Protein AF-A0A0G0YS22-F1 (afdb_monomer_lite)

InterPro domains:
  IPR045660 Protein of unknown function DUF6390 [PF19927] (16-138)

Secondary structure (DSSP, 8-state):
-HHHHHTT--HHHHHHHHHS--SS---SHHHHIIIIITTTTT-SS--SHHHHHHHS-EEEEEEEE-SSEEEEEEEEEEEETTEEEEEEEEEEEEB-TTTSTT--TT-EEEEETTEEEEEPPHHHHHHHHHHHHHHHHH--

Foldseek 3Di:
DVVVVVVQFDPVLVVVCVVVPFPDDQPDQLLCCFSVNDCPRPVPDDRDQVSSQQSDFWKFFFAADDPFKTWTFTFGWDDDVQGIDTDTDTDMAGEDCVQEPPDDGGFMFTHHNRYTGHTDDPVRVVVSVVSVVVSRVRRD

Structure (mmCIF, N/CA/C/O backbone):
data_AF-A0A0G0YS22-F1
#
_entry.id   AF-A0A0G0YS22-F1
#
loop_
_atom_site.group_PDB
_atom_site.id
_atom_site.type_symbol
_atom_site.label_atom_id
_atom_site.label_alt_id
_atom_site.label_comp_id
_atom_site.label_asym_id
_atom_site.label_entity_id
_atom_site.label_seq_id
_atom_site.pdbx_PDB_ins_code
_atom_site.Cartn_x
_atom_site.Cartn_y
_atom_site.Cartn_z
_atom_site.occupancy
_atom_site.B_iso_or_equiv
_atom_site.auth_seq_id
_atom_site.auth_comp_id
_atom_site.auth_asym_id
_atom_site.auth_atom_id
_atom_site.pdbx_PDB_model_num
ATOM 1 N N . MET A 1 1 ? 10.885 -15.440 -23.869 1.00 61.31 1 MET A N 1
ATOM 2 C CA . MET A 1 1 ? 9.713 -14.540 -24.013 1.00 61.31 1 MET A CA 1
ATOM 3 C C . MET A 1 1 ? 8.538 -15.147 -24.796 1.00 61.31 1 MET A C 1
ATOM 5 O O . MET A 1 1 ? 7.424 -14.749 -24.502 1.00 61.31 1 MET A O 1
ATOM 9 N N . ASN A 1 2 ? 8.718 -16.101 -25.732 1.00 63.00 2 ASN A N 1
ATOM 10 C CA . ASN A 1 2 ? 7.590 -16.727 -26.473 1.00 63.00 2 ASN A CA 1
ATOM 11 C C . ASN A 1 2 ? 6.543 -17.410 -25.572 1.00 63.00 2 ASN A C 1
ATOM 13 O O . ASN A 1 2 ? 5.399 -17.594 -25.967 1.00 63.00 2 ASN A O 1
ATOM 17 N N . PHE A 1 3 ? 6.931 -17.753 -24.346 1.00 76.56 3 PHE A N 1
ATOM 18 C CA . PHE A 1 3 ? 6.043 -18.276 -23.317 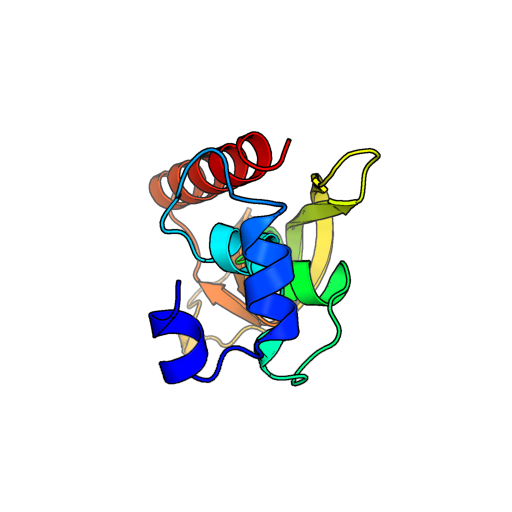1.00 76.56 3 PHE A CA 1
ATOM 19 C C . PHE A 1 3 ? 4.938 -17.289 -22.898 1.00 76.56 3 PHE A C 1
ATOM 21 O O . PHE A 1 3 ? 3.814 -17.718 -22.691 1.00 76.56 3 PHE A O 1
ATOM 28 N N . PHE A 1 4 ? 5.205 -15.976 -22.861 1.00 77.31 4 PHE A N 1
ATOM 29 C CA . PHE A 1 4 ? 4.197 -14.976 -22.473 1.00 77.31 4 PHE A CA 1
ATOM 30 C C . PHE A 1 4 ? 3.038 -14.898 -23.471 1.00 77.31 4 PHE A C 1
ATOM 32 O O . PHE A 1 4 ? 1.886 -14.823 -23.061 1.00 77.31 4 PHE A O 1
ATOM 39 N N . VAL A 1 5 ? 3.331 -14.996 -24.773 1.00 81.81 5 VAL A N 1
ATOM 40 C CA . VAL A 1 5 ? 2.292 -15.040 -25.817 1.00 81.81 5 VAL A CA 1
ATOM 41 C C . VAL A 1 5 ? 1.428 -16.293 -25.656 1.00 81.81 5 VAL A C 1
ATOM 43 O O . VAL A 1 5 ? 0.206 -16.207 -25.687 1.00 81.81 5 VAL A O 1
ATOM 46 N N . LYS A 1 6 ? 2.046 -17.450 -25.367 1.00 84.25 6 LYS A N 1
ATOM 47 C CA . LYS A 1 6 ? 1.316 -18.693 -25.055 1.00 84.25 6 LYS A CA 1
ATOM 48 C C . LYS A 1 6 ? 0.449 -18.590 -23.793 1.00 84.25 6 LYS A C 1
ATOM 50 O O . LYS A 1 6 ? -0.516 -19.332 -23.671 1.00 84.25 6 LYS A O 1
ATOM 55 N N . GLN A 1 7 ? 0.785 -17.688 -22.873 1.00 80.00 7 GLN A N 1
ATOM 56 C CA . GLN A 1 7 ? 0.012 -17.395 -21.663 1.00 80.00 7 GLN A CA 1
ATOM 57 C C . GLN A 1 7 ? -1.032 -16.280 -21.856 1.00 80.00 7 GLN A C 1
ATOM 59 O O . GLN A 1 7 ? -1.622 -15.827 -20.880 1.00 80.00 7 GLN A O 1
ATOM 64 N N . GLY A 1 8 ? -1.266 -15.830 -23.093 1.00 80.38 8 GLY A N 1
ATOM 65 C CA . GLY A 1 8 ? -2.289 -14.831 -23.409 1.00 80.38 8 GLY A CA 1
ATOM 66 C C . GLY A 1 8 ? -1.836 -13.376 -23.272 1.00 80.38 8 GLY A C 1
ATOM 67 O O . GLY A 1 8 ? -2.672 -12.479 -23.327 1.00 80.38 8 GLY A O 1
ATOM 68 N N . VAL A 1 9 ? -0.534 -13.105 -23.117 1.00 82.69 9 VAL A N 1
ATOM 69 C CA . VAL A 1 9 ? -0.016 -11.728 -23.167 1.00 82.69 9 VAL A CA 1
ATOM 70 C C . VAL A 1 9 ? 0.050 -11.264 -24.628 1.00 82.69 9 VAL A C 1
ATOM 72 O O . VAL A 1 9 ? 0.707 -11.930 -25.433 1.00 82.69 9 VAL A O 1
ATOM 75 N N . PRO A 1 10 ? -0.556 -10.116 -24.989 1.00 86.25 10 PRO A N 1
ATOM 76 C CA . PRO A 1 10 ? -0.531 -9.617 -26.361 1.00 86.25 10 PRO A CA 1
ATOM 77 C C . PRO A 1 10 ? 0.888 -9.406 -26.909 1.00 86.25 10 PRO A C 1
ATOM 79 O O . PRO A 1 10 ? 1.773 -8.913 -26.205 1.00 86.25 10 PRO A O 1
ATOM 82 N N . GLU A 1 11 ? 1.108 -9.718 -28.189 1.00 88.62 11 GLU A N 1
ATOM 83 C CA . GLU A 1 11 ? 2.437 -9.648 -28.819 1.00 88.62 11 GLU A CA 1
ATOM 84 C C . GLU A 1 11 ? 3.054 -8.245 -28.783 1.00 88.62 11 GLU A C 1
ATOM 86 O O . GLU A 1 11 ? 4.246 -8.101 -28.494 1.00 88.62 11 GLU A O 1
ATOM 91 N N . TRP A 1 12 ? 2.236 -7.208 -29.007 1.00 87.81 12 TRP A N 1
ATOM 92 C CA . TRP A 1 12 ? 2.664 -5.809 -28.911 1.00 87.81 12 TRP A CA 1
ATOM 93 C C . TRP A 1 12 ? 3.245 -5.501 -27.528 1.00 87.81 12 TRP A C 1
ATOM 95 O O . TRP A 1 12 ? 4.248 -4.795 -27.408 1.00 87.81 12 TRP A O 1
ATOM 105 N N . PHE A 1 13 ? 2.663 -6.093 -26.484 1.00 84.19 13 PHE A N 1
ATOM 106 C CA . PHE A 1 13 ? 3.076 -5.833 -25.120 1.00 84.19 13 PHE A CA 1
ATOM 107 C C . PHE A 1 13 ? 4.345 -6.607 -24.756 1.00 84.19 13 PHE A C 1
ATOM 109 O O . PHE A 1 13 ? 5.264 -6.069 -24.140 1.00 84.19 13 PHE A O 1
ATOM 116 N N . VAL A 1 14 ? 4.471 -7.845 -25.242 1.00 85.75 14 VAL A N 1
ATOM 117 C CA . VAL A 1 14 ? 5.727 -8.603 -25.152 1.00 85.75 14 VAL A CA 1
ATOM 118 C C . VAL A 1 14 ? 6.874 -7.858 -25.848 1.00 85.75 14 VAL A C 1
ATOM 120 O O . VAL A 1 14 ? 8.008 -7.892 -25.362 1.00 85.75 14 VAL A O 1
ATOM 123 N N . ALA A 1 15 ? 6.610 -7.175 -26.966 1.00 87.00 15 ALA A N 1
ATOM 124 C CA . ALA A 1 15 ? 7.608 -6.366 -27.662 1.00 87.00 15 ALA A CA 1
ATOM 125 C C . ALA A 1 15 ? 8.053 -5.138 -26.848 1.00 87.00 15 ALA A C 1
ATOM 127 O O . ALA A 1 15 ? 9.249 -4.848 -26.811 1.00 87.00 15 ALA A O 1
ATOM 128 N N . GLU A 1 16 ? 7.141 -4.453 -26.153 1.00 85.06 16 GLU A N 1
ATOM 129 C CA . GLU A 1 16 ? 7.496 -3.373 -25.219 1.00 85.06 16 GLU A CA 1
ATOM 130 C C . GLU A 1 16 ? 8.325 -3.877 -24.036 1.00 85.06 16 GLU A C 1
ATOM 132 O O . GLU A 1 16 ? 9.402 -3.345 -23.778 1.00 85.06 16 GLU A O 1
ATOM 137 N N . LEU A 1 17 ? 7.889 -4.952 -23.370 1.00 81.25 17 LEU A N 1
ATOM 138 C CA . LEU A 1 17 ? 8.605 -5.530 -22.226 1.00 81.25 17 LEU A CA 1
ATOM 139 C C . LEU A 1 17 ? 10.038 -5.957 -22.582 1.00 81.25 17 LEU A C 1
ATOM 141 O O . LEU A 1 17 ? 10.925 -5.952 -21.731 1.00 81.25 17 LEU A O 1
ATOM 145 N N . LYS A 1 18 ? 10.293 -6.322 -23.846 1.00 83.38 18 LYS A N 1
ATOM 146 C CA . LYS A 1 18 ? 11.652 -6.601 -24.339 1.00 83.38 18 LYS A CA 1
ATOM 147 C C . LYS A 1 18 ? 12.530 -5.350 -24.414 1.00 83.38 18 LYS A C 1
ATOM 149 O O . LYS A 1 18 ? 13.739 -5.494 -24.248 1.00 83.38 18 LYS A O 1
ATOM 154 N N . LYS A 1 19 ? 11.949 -4.177 -24.691 1.00 83.88 19 LYS A N 1
ATOM 155 C CA . LYS A 1 19 ? 12.655 -2.889 -24.792 1.00 83.88 19 LYS A CA 1
ATOM 156 C C . LYS A 1 19 ? 12.927 -2.281 -23.416 1.00 83.88 19 LYS A C 1
ATOM 158 O O . LYS A 1 19 ? 13.974 -1.680 -23.224 1.00 83.88 19 LYS A O 1
ATOM 163 N N . SER A 1 20 ? 12.013 -2.467 -22.467 1.00 76.75 20 SER A N 1
ATOM 164 C CA . SER A 1 20 ? 12.087 -1.909 -21.112 1.00 76.75 20 SER A CA 1
ATOM 165 C C . SER A 1 20 ? 12.171 -3.020 -20.065 1.00 76.75 20 SER A C 1
ATOM 167 O O . SER A 1 20 ? 11.256 -3.211 -19.259 1.00 76.75 20 SER A O 1
ATOM 169 N N . LYS A 1 21 ? 13.242 -3.819 -20.115 1.00 75.75 21 LYS A N 1
ATOM 170 C CA . LYS A 1 21 ? 13.406 -4.922 -19.164 1.00 75.75 21 LYS A CA 1
ATOM 171 C C . LYS A 1 21 ? 13.695 -4.371 -17.765 1.00 75.75 21 LYS A C 1
ATOM 173 O O . LYS A 1 21 ? 14.533 -3.481 -17.646 1.00 75.75 21 LYS A O 1
ATOM 178 N N . PRO A 1 22 ? 13.069 -4.925 -16.716 1.00 73.19 22 PRO A N 1
ATOM 179 C CA . PRO A 1 22 ? 13.437 -4.587 -15.351 1.00 73.19 22 PRO A CA 1
ATOM 180 C C . PRO A 1 22 ? 14.890 -4.977 -15.087 1.00 73.19 22 PRO A C 1
ATOM 182 O O . PRO A 1 22 ? 15.301 -6.096 -15.404 1.00 73.19 22 PRO A O 1
ATOM 185 N N . ASN A 1 23 ? 15.641 -4.082 -14.446 1.00 77.06 23 ASN A N 1
ATOM 186 C CA . ASN A 1 23 ? 17.029 -4.336 -14.052 1.00 77.06 23 ASN A CA 1
ATOM 187 C C . ASN A 1 23 ? 17.136 -5.473 -13.024 1.00 77.06 23 ASN A C 1
ATOM 189 O O . ASN A 1 23 ? 18.135 -6.186 -12.961 1.00 77.06 23 ASN A O 1
ATOM 193 N N . LYS A 1 24 ? 16.087 -5.660 -12.217 1.00 84.62 24 LYS A N 1
ATOM 194 C CA . LYS A 1 24 ? 16.003 -6.695 -11.189 1.00 84.62 24 LYS A CA 1
ATOM 195 C C . LYS A 1 24 ? 14.578 -7.216 -11.098 1.00 84.62 24 LYS A C 1
ATOM 197 O O . LYS A 1 24 ? 13.645 -6.426 -11.037 1.00 84.62 24 LYS A O 1
ATOM 202 N N . PHE A 1 25 ? 14.406 -8.534 -11.043 1.00 85.19 25 PHE A N 1
ATOM 203 C CA . PHE A 1 25 ? 13.111 -9.131 -10.728 1.00 85.19 25 PHE A CA 1
ATOM 204 C C . PHE A 1 25 ? 12.892 -9.139 -9.213 1.00 85.19 25 PHE A C 1
ATOM 206 O O . PHE A 1 25 ? 13.718 -9.666 -8.467 1.00 85.19 25 PHE A O 1
ATOM 213 N N . ILE A 1 26 ? 11.779 -8.559 -8.765 1.00 88.25 26 ILE A N 1
ATOM 214 C CA . ILE A 1 26 ? 11.363 -8.559 -7.361 1.00 88.25 26 ILE A CA 1
ATOM 215 C C . ILE A 1 26 ? 9.982 -9.224 -7.307 1.00 88.25 26 ILE A C 1
ATOM 217 O O . ILE A 1 26 ? 9.039 -8.680 -7.878 1.00 88.25 26 ILE A O 1
ATOM 221 N N . PRO A 1 27 ? 9.827 -10.399 -6.673 1.00 87.19 27 PRO A N 1
ATOM 222 C CA . PRO A 1 27 ? 8.603 -11.199 -6.751 1.00 87.19 27 PRO A CA 1
ATOM 223 C C . PRO A 1 27 ? 7.494 -10.671 -5.823 1.00 87.19 27 PRO A C 1
ATOM 225 O O . PRO A 1 27 ? 6.987 -11.389 -4.968 1.00 87.19 27 PRO A O 1
ATOM 228 N N . THR A 1 28 ? 7.110 -9.403 -5.972 1.00 88.81 28 THR A N 1
ATOM 229 C CA . THR A 1 28 ? 6.032 -8.770 -5.201 1.00 88.81 28 THR A CA 1
ATOM 230 C C . THR A 1 28 ? 4.897 -8.336 -6.120 1.00 88.81 28 THR A C 1
ATOM 232 O O . THR A 1 28 ? 5.081 -8.129 -7.322 1.00 88.81 28 THR A O 1
ATOM 235 N N . HIS A 1 29 ? 3.698 -8.169 -5.558 1.00 86.31 29 HIS A N 1
ATOM 236 C CA . HIS A 1 29 ? 2.538 -7.748 -6.342 1.00 86.31 29 HIS A CA 1
ATOM 237 C C . HIS A 1 29 ? 2.761 -6.382 -7.015 1.00 86.31 29 HIS A C 1
ATOM 239 O O . HIS A 1 29 ? 2.472 -6.217 -8.201 1.00 86.31 29 HIS A O 1
ATOM 245 N N . LEU A 1 30 ? 3.366 -5.429 -6.294 1.00 88.44 30 LEU A N 1
ATOM 246 C CA . LEU A 1 30 ? 3.646 -4.094 -6.824 1.00 88.44 30 LEU A CA 1
ATOM 247 C C . LEU A 1 30 ? 4.595 -4.124 -8.031 1.00 88.44 30 LEU A C 1
ATOM 249 O O . LEU A 1 30 ? 4.421 -3.347 -8.968 1.00 88.44 30 LEU A O 1
ATOM 253 N N . PHE A 1 31 ? 5.569 -5.040 -8.044 1.00 86.12 31 PHE A N 1
ATOM 254 C CA . PHE A 1 31 ? 6.469 -5.195 -9.183 1.00 86.12 31 PHE A CA 1
ATOM 255 C C . PHE A 1 31 ? 5.695 -5.501 -10.468 1.00 86.12 31 PHE A C 1
ATOM 257 O O . PHE A 1 31 ? 5.924 -4.856 -11.489 1.00 86.12 31 PHE A O 1
ATOM 264 N N . GLN A 1 32 ? 4.747 -6.440 -10.404 1.00 84.31 32 GLN A N 1
ATOM 265 C CA . GLN A 1 32 ? 3.892 -6.795 -11.539 1.00 84.31 32 GLN A CA 1
ATOM 266 C C . GLN A 1 32 ? 2.995 -5.619 -11.939 1.00 84.31 32 GLN A C 1
ATOM 268 O O . GLN A 1 32 ? 2.931 -5.261 -13.114 1.00 84.31 32 GLN A O 1
ATOM 273 N N . VAL A 1 33 ? 2.376 -4.959 -10.956 1.00 84.56 33 VAL A N 1
ATOM 274 C CA . VAL A 1 33 ? 1.526 -3.774 -11.156 1.00 84.56 33 VAL A CA 1
ATOM 275 C C . VAL A 1 33 ? 2.247 -2.652 -11.906 1.00 84.56 33 VAL A C 1
ATOM 277 O O . VAL A 1 33 ? 1.614 -1.986 -12.720 1.00 84.56 33 VAL A O 1
ATOM 280 N N . LEU A 1 34 ? 3.545 -2.440 -11.667 1.00 86.06 34 LEU A N 1
ATOM 281 C CA . LEU A 1 34 ? 4.305 -1.348 -12.287 1.00 86.06 34 LEU A CA 1
ATOM 282 C C . LEU A 1 34 ? 5.009 -1.745 -13.594 1.00 86.06 34 LEU A C 1
ATOM 284 O O . LEU A 1 34 ? 5.075 -0.928 -14.509 1.00 86.06 34 LEU A O 1
ATOM 288 N N . HIS A 1 35 ? 5.505 -2.980 -13.718 1.00 81.62 35 HIS A N 1
ATOM 289 C CA . HIS A 1 35 ? 6.239 -3.420 -14.915 1.00 81.62 35 HIS A CA 1
ATOM 290 C C . HIS A 1 35 ? 5.328 -4.015 -15.987 1.00 81.62 35 HIS A C 1
ATOM 292 O O . HIS A 1 35 ? 5.455 -3.692 -17.167 1.00 81.62 35 HIS A O 1
ATOM 298 N N . VAL A 1 36 ? 4.392 -4.875 -15.581 1.00 78.75 36 VAL A N 1
ATOM 299 C CA . VAL A 1 36 ? 3.374 -5.434 -16.482 1.00 78.75 36 VAL A CA 1
ATOM 300 C C . VAL A 1 36 ? 2.206 -4.452 -16.624 1.00 78.75 36 VAL A C 1
ATOM 302 O O . VAL A 1 36 ? 1.537 -4.396 -17.650 1.00 78.75 36 VAL A O 1
ATOM 305 N N . GLY A 1 37 ? 2.001 -3.593 -15.632 1.00 79.25 37 GLY A N 1
ATOM 306 C CA . GLY A 1 37 ? 0.954 -2.590 -15.673 1.00 79.25 37 GLY A CA 1
ATOM 307 C C . GLY A 1 37 ? -0.422 -3.171 -15.378 1.00 79.25 37 GLY A C 1
ATOM 308 O O . GLY A 1 37 ? -0.796 -4.259 -15.819 1.00 79.25 37 GLY A O 1
ATOM 309 N N . VAL A 1 38 ? -1.217 -2.409 -14.639 1.00 78.94 38 VAL A N 1
ATOM 310 C CA . VAL A 1 38 ? -2.581 -2.812 -14.303 1.00 78.94 38 VAL A CA 1
ATOM 311 C C . VAL A 1 38 ? -3.445 -2.870 -15.557 1.00 78.94 38 VAL A C 1
ATOM 313 O O . VAL A 1 38 ? -3.547 -1.882 -16.280 1.00 78.94 38 VAL A O 1
ATOM 316 N N . GLY A 1 39 ? -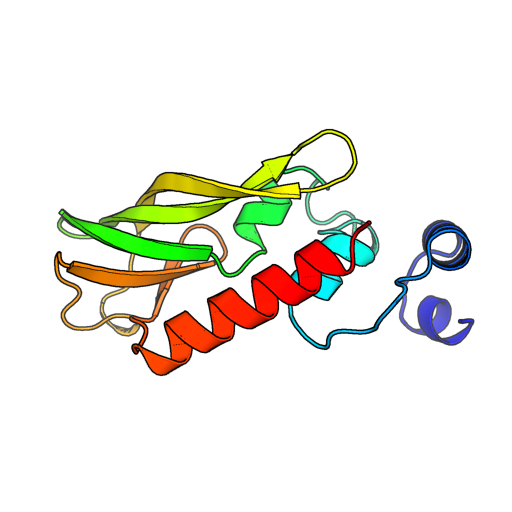4.065 -4.023 -15.812 1.00 77.56 39 GLY A N 1
ATOM 317 C CA . GLY A 1 39 ? -5.037 -4.183 -16.893 1.00 77.56 39 GLY A CA 1
ATOM 318 C C . GLY A 1 39 ? -4.463 -4.026 -18.303 1.00 77.56 39 GLY A C 1
ATOM 319 O O . GLY A 1 39 ? -5.213 -4.137 -19.260 1.00 77.56 39 GLY A O 1
ATOM 320 N N . ARG A 1 40 ? -3.152 -3.805 -18.484 1.00 80.12 40 ARG A N 1
ATOM 321 C CA . ARG A 1 40 ? -2.560 -3.560 -19.814 1.00 80.12 40 ARG A CA 1
ATOM 322 C C . ARG A 1 40 ? -2.651 -4.770 -20.738 1.00 80.12 40 ARG A C 1
ATOM 324 O O . ARG A 1 40 ? -2.824 -4.606 -21.939 1.00 80.12 40 ARG A O 1
ATOM 331 N N . ALA A 1 41 ? -2.540 -5.971 -20.175 1.00 77.19 41 ALA A N 1
ATOM 332 C CA . ALA A 1 41 ? -2.675 -7.211 -20.930 1.00 77.19 41 ALA A CA 1
ATOM 333 C C . ALA A 1 41 ? -4.145 -7.599 -21.175 1.00 77.19 41 ALA A C 1
ATOM 335 O O . ALA A 1 41 ? -4.450 -8.157 -22.222 1.00 77.19 41 ALA A O 1
ATOM 336 N N . SER A 1 42 ? -5.046 -7.308 -20.229 1.00 78.69 42 SER A N 1
ATOM 337 C CA . SER A 1 42 ? -6.448 -7.761 -20.250 1.00 78.69 42 SER A CA 1
ATOM 338 C C . SER A 1 42 ? -7.459 -6.713 -20.729 1.00 78.69 42 SER A C 1
ATOM 340 O O . SER A 1 42 ? -8.586 -7.065 -21.053 1.00 78.69 42 SER A O 1
ATOM 342 N N . GLY A 1 43 ? -7.111 -5.426 -20.703 1.00 80.00 43 GLY A N 1
ATOM 343 C CA . GLY A 1 43 ? -8.031 -4.301 -20.903 1.00 80.00 43 GLY A CA 1
ATOM 344 C C . GLY A 1 43 ? -9.042 -4.085 -19.768 1.00 80.00 43 GLY A C 1
ATOM 345 O O . GLY A 1 43 ? -9.905 -3.222 -19.886 1.00 80.00 43 GLY A O 1
ATOM 346 N N . SER A 1 44 ? -8.962 -4.844 -18.669 1.00 83.56 44 SER A N 1
ATOM 347 C CA . SER A 1 44 ? -10.020 -4.878 -17.647 1.00 83.56 44 SER A CA 1
ATOM 348 C C . SER A 1 44 ? -10.132 -3.603 -16.806 1.00 83.56 44 SER A C 1
ATOM 350 O O . SER A 1 44 ? -11.183 -3.351 -16.227 1.00 83.56 44 SER A O 1
ATOM 352 N N . VAL A 1 45 ? -9.062 -2.806 -16.721 1.00 83.94 45 VAL A N 1
ATOM 353 C CA . VAL A 1 45 ? -9.024 -1.503 -16.034 1.00 83.94 45 VAL A CA 1
ATOM 354 C C . VAL A 1 45 ? -8.010 -0.571 -16.713 1.00 83.94 45 VAL A C 1
ATOM 356 O O . VAL A 1 45 ? -7.045 -1.060 -17.310 1.00 83.94 45 VAL A O 1
ATOM 359 N N . PRO A 1 46 ? -8.184 0.762 -16.632 1.00 86.81 46 PRO A N 1
ATOM 360 C CA . PRO A 1 46 ? -7.262 1.707 -17.253 1.00 86.81 46 PRO A CA 1
ATOM 361 C C . PRO A 1 46 ? -5.896 1.718 -16.558 1.00 86.81 46 PRO A C 1
ATOM 363 O O . PRO A 1 46 ? -5.798 1.746 -15.333 1.00 86.81 46 PRO A O 1
ATOM 366 N N . TYR A 1 47 ? -4.817 1.802 -17.336 1.00 87.69 47 TYR A N 1
ATOM 367 C CA . TYR A 1 47 ? -3.472 1.941 -16.780 1.00 87.69 47 TYR A CA 1
ATOM 368 C C . TYR A 1 47 ? -3.172 3.399 -16.396 1.00 87.69 47 TYR A C 1
ATOM 370 O O . TYR A 1 47 ? -2.614 4.174 -17.173 1.00 87.69 47 TYR A O 1
ATOM 378 N N . ASN A 1 48 ? -3.575 3.790 -15.185 1.00 90.44 48 ASN A N 1
ATOM 379 C CA . ASN A 1 48 ? -3.362 5.126 -14.627 1.00 90.44 48 ASN A CA 1
ATOM 380 C C . ASN A 1 48 ? -2.974 5.068 -13.136 1.00 90.44 48 ASN A C 1
ATOM 382 O O . ASN A 1 48 ? -2.958 4.003 -12.522 1.00 90.44 48 ASN A O 1
ATOM 386 N N . LEU A 1 49 ? -2.634 6.223 -12.550 1.00 92.50 49 LEU A N 1
ATOM 387 C CA . LEU A 1 49 ? -2.176 6.307 -11.158 1.00 92.50 49 LEU A CA 1
ATOM 388 C C . LEU A 1 49 ? -3.224 5.802 -10.156 1.00 92.50 49 LEU A C 1
ATOM 390 O O . LEU A 1 49 ? -2.860 5.168 -9.170 1.00 92.50 49 LEU A O 1
ATOM 394 N N . GLU A 1 50 ? -4.506 6.068 -10.410 1.00 92.50 50 GLU A N 1
ATOM 395 C CA . GLU A 1 50 ? -5.591 5.595 -9.549 1.00 92.50 50 GLU A CA 1
ATOM 396 C C . GLU A 1 50 ? -5.640 4.063 -9.536 1.00 92.50 50 GLU A C 1
ATOM 398 O O . GLU A 1 50 ? -5.610 3.453 -8.471 1.00 92.50 50 GLU A O 1
ATOM 403 N N . SER A 1 51 ? -5.636 3.430 -10.710 1.00 92.12 51 SER A N 1
ATOM 404 C CA . SER A 1 51 ? -5.685 1.969 -10.825 1.00 92.12 51 SER A CA 1
ATOM 405 C C . SER A 1 51 ? -4.434 1.310 -10.254 1.00 92.12 51 SER A C 1
ATOM 407 O O . SER A 1 51 ? -4.542 0.293 -9.575 1.00 92.12 51 SER A O 1
ATOM 409 N N . ILE A 1 52 ? -3.258 1.918 -10.448 1.00 93.69 52 ILE A N 1
ATOM 410 C CA . ILE A 1 52 ? -2.010 1.484 -9.805 1.00 93.69 52 ILE A CA 1
ATOM 411 C C . ILE A 1 52 ? -2.153 1.511 -8.281 1.00 93.69 52 ILE A C 1
ATOM 413 O O . ILE A 1 52 ? -1.848 0.516 -7.634 1.00 93.69 52 ILE A O 1
ATOM 417 N N . ASN A 1 53 ? -2.648 2.608 -7.704 1.00 95.06 53 ASN A N 1
ATOM 418 C CA . ASN A 1 53 ? -2.843 2.720 -6.257 1.00 95.06 53 ASN A CA 1
ATOM 419 C C . ASN A 1 53 ? -3.925 1.769 -5.725 1.00 95.06 53 ASN A C 1
ATOM 421 O O . ASN A 1 53 ? -3.783 1.271 -4.615 1.00 95.06 53 ASN A O 1
ATOM 425 N N . ASN A 1 54 ? -4.976 1.485 -6.496 1.00 93.06 54 ASN A N 1
ATOM 426 C CA . ASN A 1 54 ? -6.002 0.515 -6.104 1.00 93.06 54 ASN A CA 1
ATOM 427 C C . ASN A 1 54 ? -5.487 -0.933 -6.155 1.00 93.06 54 ASN A C 1
ATOM 429 O O . ASN A 1 54 ? -5.919 -1.759 -5.351 1.00 93.06 54 ASN A O 1
ATOM 433 N N . CYS A 1 55 ? -4.568 -1.236 -7.077 1.00 91.25 55 CYS A N 1
ATOM 434 C CA . CYS A 1 55 ? -3.961 -2.562 -7.209 1.00 91.25 55 CYS A CA 1
ATOM 435 C C . CYS A 1 55 ? -2.760 -2.757 -6.287 1.00 91.25 55 CYS A C 1
ATOM 437 O O . CYS A 1 55 ? -2.467 -3.872 -5.880 1.00 91.25 55 CYS A O 1
ATOM 439 N N . MET A 1 56 ? -2.062 -1.689 -5.916 1.00 94.06 56 MET A N 1
ATOM 440 C CA . MET A 1 56 ? -1.074 -1.743 -4.850 1.00 94.06 56 MET A CA 1
ATOM 441 C C . MET A 1 56 ? -1.762 -2.111 -3.531 1.00 94.06 56 MET A C 1
ATOM 443 O O . MET A 1 56 ? -2.843 -1.617 -3.218 1.00 94.06 56 MET A O 1
ATOM 447 N N . ILE A 1 57 ? -1.111 -2.950 -2.727 1.00 95.88 57 ILE A N 1
ATOM 448 C CA . ILE A 1 57 ? -1.475 -3.090 -1.318 1.00 95.88 57 ILE A CA 1
ATOM 449 C C . ILE A 1 57 ? -0.938 -1.842 -0.617 1.00 95.88 57 ILE A C 1
ATOM 451 O O . ILE A 1 57 ? 0.257 -1.738 -0.337 1.00 95.88 57 ILE A O 1
ATOM 455 N N . ARG A 1 58 ? -1.807 -0.853 -0.417 1.00 97.69 58 ARG A N 1
ATOM 456 C CA . ARG A 1 58 ? -1.490 0.368 0.333 1.00 97.69 58 ARG A CA 1
ATOM 457 C C . ARG A 1 58 ? -1.567 0.055 1.818 1.00 97.69 58 ARG A C 1
ATOM 459 O O . ARG A 1 58 ? -2.326 -0.825 2.216 1.00 97.69 58 ARG A O 1
ATOM 466 N N . TRP A 1 59 ? -0.823 0.779 2.644 1.00 98.50 59 TRP A N 1
ATOM 467 C CA . TRP A 1 59 ? -0.902 0.624 4.096 1.00 98.50 59 TRP A CA 1
ATOM 468 C C . TRP A 1 59 ? -0.793 1.957 4.813 1.00 98.50 59 TRP A C 1
ATOM 470 O O . TRP A 1 59 ? -0.144 2.883 4.325 1.00 98.50 59 TRP A O 1
ATOM 480 N N . GLY A 1 60 ? -1.416 2.070 5.976 1.00 98.44 60 GLY A N 1
ATOM 481 C CA . GLY A 1 60 ? -1.463 3.343 6.674 1.00 98.44 60 GLY A CA 1
ATOM 482 C C . GLY A 1 60 ? -2.205 3.305 7.987 1.00 98.44 60 GLY A C 1
ATOM 483 O O . GLY A 1 60 ? -2.874 2.325 8.309 1.00 98.44 60 GLY A O 1
ATOM 484 N N . LYS A 1 61 ? -2.069 4.393 8.738 1.00 98.69 61 LYS A N 1
ATOM 485 C CA . LYS A 1 61 ? -2.614 4.508 10.087 1.00 98.69 61 LYS A CA 1
ATOM 486 C C . LYS A 1 61 ? -4.078 4.927 10.043 1.00 98.69 61 LYS A C 1
ATOM 488 O O . LYS A 1 61 ? -4.441 5.845 9.307 1.00 98.69 61 LYS A O 1
ATOM 493 N N . VAL A 1 62 ? -4.907 4.272 10.845 1.00 98.75 62 VAL A N 1
ATOM 494 C CA . VAL A 1 62 ? -6.307 4.632 11.054 1.00 98.75 62 VAL A CA 1
ATOM 495 C C . VAL A 1 62 ? -6.369 5.881 11.925 1.00 98.75 62 VAL A C 1
ATOM 497 O O . VAL A 1 62 ? -5.924 5.874 13.074 1.00 98.75 62 VAL A O 1
ATOM 500 N N . GLU A 1 63 ? -6.941 6.952 11.383 1.00 98.69 63 GLU A N 1
ATOM 501 C CA . GLU A 1 63 ? -7.113 8.237 12.070 1.00 98.69 63 GLU A CA 1
ATOM 502 C C . GLU A 1 63 ? -8.508 8.369 12.693 1.00 98.69 63 GLU A C 1
ATOM 504 O O . GLU A 1 63 ? -8.676 9.025 13.718 1.00 98.69 63 GLU A O 1
ATOM 509 N N . LYS A 1 64 ? -9.519 7.723 12.097 1.00 98.62 64 LYS A N 1
ATOM 510 C CA . LYS A 1 64 ? -10.898 7.724 12.598 1.00 98.62 64 LYS A CA 1
ATOM 511 C C . LYS A 1 64 ? -11.615 6.435 12.219 1.00 98.62 64 LYS A C 1
ATOM 513 O O . LYS A 1 64 ? -11.526 6.004 11.073 1.00 98.62 64 LYS A O 1
ATOM 518 N N . VAL A 1 65 ? -12.397 5.880 13.141 1.00 98.25 65 VAL A N 1
ATOM 519 C CA . VAL A 1 65 ? -13.309 4.759 12.874 1.00 98.25 65 VAL A CA 1
ATOM 520 C C . VAL A 1 65 ? -14.749 5.259 12.966 1.00 98.25 65 VAL A C 1
ATOM 522 O O . VAL A 1 65 ? -15.139 5.887 13.947 1.00 98.25 65 VAL A O 1
ATOM 525 N N . ASN A 1 66 ? -15.533 5.002 11.922 1.00 96.06 66 ASN A N 1
ATOM 526 C CA . ASN A 1 66 ? -16.984 5.171 11.905 1.00 96.06 66 ASN A CA 1
ATOM 527 C C . ASN A 1 66 ? -17.641 3.779 11.839 1.00 96.06 66 ASN A C 1
ATOM 529 O O . ASN A 1 66 ? -16.963 2.767 11.701 1.00 96.06 66 ASN A O 1
ATOM 533 N N . ARG A 1 67 ? -18.978 3.714 11.843 1.00 91.62 67 ARG A N 1
ATOM 534 C CA . ARG A 1 67 ? -19.729 2.446 11.930 1.00 91.62 67 ARG A CA 1
ATOM 535 C C . ARG A 1 67 ? -19.332 1.363 10.907 1.00 91.62 67 ARG A C 1
ATOM 537 O O . ARG A 1 67 ? -19.314 0.197 11.265 1.00 91.62 67 ARG A O 1
ATOM 544 N N . LYS A 1 68 ? -19.086 1.718 9.640 1.00 94.12 68 LYS A N 1
ATOM 545 C CA . LYS A 1 68 ? -18.741 0.761 8.557 1.00 94.12 68 LYS A CA 1
ATOM 546 C C . LYS A 1 68 ? -17.549 1.196 7.702 1.00 94.12 68 LYS A C 1
ATOM 548 O O . LYS A 1 68 ? -17.289 0.628 6.646 1.00 94.12 68 LYS A O 1
ATOM 553 N N . THR A 1 69 ? -16.874 2.262 8.114 1.00 98.25 69 THR A N 1
ATOM 554 C CA . THR A 1 69 ? -15.791 2.879 7.346 1.00 98.25 69 THR A CA 1
ATOM 555 C C . THR A 1 69 ? -14.733 3.414 8.288 1.00 98.25 69 THR A C 1
ATOM 557 O O . THR A 1 69 ? -15.089 3.870 9.375 1.00 98.25 69 THR A O 1
ATOM 560 N N . ALA A 1 70 ? -13.489 3.494 7.841 1.00 98.50 70 ALA A N 1
ATOM 561 C CA . ALA A 1 70 ? -12.430 4.177 8.568 1.00 98.50 70 ALA A CA 1
ATOM 562 C C . ALA A 1 70 ? -11.697 5.179 7.670 1.00 98.50 70 ALA A C 1
ATOM 564 O O . ALA A 1 70 ? -11.566 4.968 6.464 1.00 98.50 70 ALA A O 1
ATOM 565 N N . VAL A 1 71 ? -11.243 6.276 8.275 1.00 98.69 71 VAL A N 1
ATOM 566 C CA . VAL A 1 71 ? -10.339 7.252 7.660 1.00 98.69 71 VAL A CA 1
ATOM 567 C C . VAL A 1 71 ? -8.916 6.766 7.896 1.00 98.69 71 VAL A C 1
ATOM 569 O O . VAL A 1 71 ? -8.532 6.529 9.044 1.00 98.69 71 VAL A O 1
ATOM 572 N N . VAL A 1 72 ? -8.149 6.603 6.821 1.00 98.69 72 VAL A N 1
ATOM 573 C CA . VAL A 1 72 ? -6.805 6.023 6.856 1.00 98.69 72 VAL A CA 1
ATOM 574 C C . VAL A 1 72 ? -5.829 6.927 6.116 1.00 98.69 72 VAL A C 1
ATOM 576 O O . VAL A 1 72 ? -6.080 7.324 4.979 1.00 98.69 72 VAL A O 1
ATOM 579 N N . ASN A 1 73 ? -4.694 7.207 6.748 1.00 98.62 73 ASN A N 1
ATOM 580 C CA . ASN A 1 73 ? -3.581 7.953 6.174 1.00 98.62 73 ASN A CA 1
ATOM 581 C C . ASN A 1 73 ? -2.578 6.983 5.543 1.00 98.62 73 ASN A C 1
ATOM 583 O O . ASN A 1 73 ? -1.783 6.347 6.239 1.00 98.62 73 ASN A O 1
ATOM 587 N N . LEU A 1 74 ? -2.687 6.807 4.226 1.00 97.88 74 LEU A N 1
ATOM 588 C CA . LEU A 1 74 ? -2.085 5.707 3.478 1.00 97.88 74 LEU A CA 1
ATOM 589 C C . LE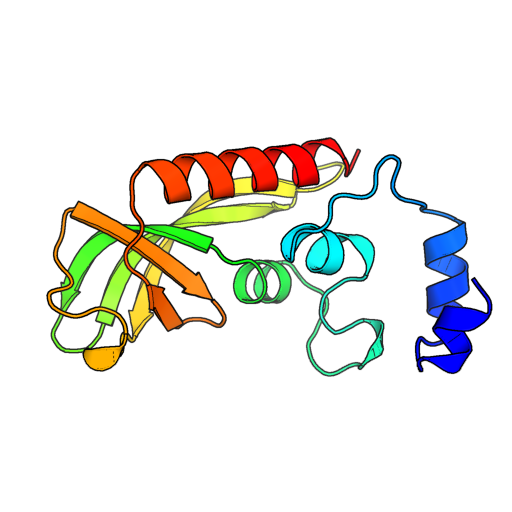U A 1 74 ? -0.793 6.089 2.762 1.00 97.88 74 LEU A C 1
ATOM 591 O O . LEU A 1 74 ? -0.746 7.045 1.985 1.00 97.88 74 LEU A O 1
ATOM 595 N N . ASN A 1 75 ? 0.199 5.209 2.869 1.00 98.19 75 ASN A N 1
ATOM 596 C CA . ASN A 1 75 ? 1.292 5.098 1.913 1.00 98.19 75 ASN A CA 1
ATOM 597 C C . ASN A 1 75 ? 0.729 4.744 0.537 1.00 98.19 75 ASN A C 1
ATOM 599 O O . ASN A 1 75 ? 0.100 3.706 0.334 1.00 98.19 75 ASN A O 1
ATOM 603 N N . SER A 1 76 ? 0.958 5.650 -0.401 1.00 97.50 76 SER A N 1
ATOM 604 C CA . SER A 1 76 ? 0.407 5.633 -1.753 1.00 97.50 76 SER A CA 1
ATOM 605 C C . SER A 1 76 ? 1.471 6.105 -2.730 1.00 97.50 76 SER A C 1
ATOM 607 O O . SER A 1 76 ? 2.477 6.686 -2.326 1.00 97.50 76 SER A O 1
ATOM 609 N N . LEU A 1 77 ? 1.258 5.909 -4.024 1.00 96.31 77 LEU A N 1
ATOM 610 C CA . LEU A 1 77 ? 2.150 6.420 -5.056 1.00 96.31 77 LEU A CA 1
ATOM 611 C C . LEU A 1 77 ? 1.648 7.747 -5.613 1.00 96.31 77 LEU A C 1
ATOM 613 O O . LEU A 1 77 ? 0.454 7.942 -5.842 1.00 96.31 77 LEU A O 1
ATOM 617 N N . LYS A 1 78 ? 2.594 8.637 -5.910 1.00 95.69 78 LYS A N 1
ATOM 618 C CA . LYS A 1 78 ? 2.399 9.781 -6.801 1.00 95.69 78 LYS A CA 1
ATOM 619 C C . LYS A 1 78 ? 3.360 9.697 -7.973 1.00 95.69 78 LYS A C 1
ATOM 621 O O . LYS A 1 78 ? 4.506 9.273 -7.819 1.00 95.69 78 LYS A O 1
ATOM 626 N N . LYS A 1 79 ? 2.891 10.130 -9.140 1.00 92.69 79 LYS A N 1
ATOM 627 C CA . LYS A 1 79 ? 3.719 10.213 -10.343 1.00 92.69 79 LYS A CA 1
ATOM 628 C C . LYS A 1 79 ? 4.731 11.353 -10.201 1.00 92.69 79 LYS A C 1
ATOM 630 O O . LYS A 1 79 ? 4.384 12.441 -9.745 1.00 92.69 79 LYS A O 1
ATOM 635 N N . VAL A 1 80 ? 5.974 11.101 -10.594 1.00 92.31 80 VAL A N 1
ATOM 636 C CA . VAL A 1 80 ? 7.061 12.088 -10.657 1.00 92.31 80 VAL A CA 1
ATOM 637 C C . VAL A 1 80 ? 7.763 12.009 -12.000 1.00 92.31 80 VAL A C 1
ATOM 639 O O . VAL A 1 80 ? 7.566 11.065 -12.766 1.00 92.31 80 VAL A O 1
ATOM 642 N N . ARG A 1 81 ? 8.610 12.999 -12.294 1.00 86.38 81 ARG A N 1
ATOM 643 C CA . ARG A 1 81 ? 9.524 12.904 -13.432 1.00 86.38 81 ARG A CA 1
ATOM 644 C C . ARG A 1 81 ? 10.398 11.658 -13.248 1.00 86.38 81 ARG A C 1
ATOM 646 O O . ARG A 1 81 ? 11.095 11.559 -12.247 1.00 86.38 81 ARG A O 1
ATOM 653 N N . GLY A 1 82 ? 10.321 10.724 -14.192 1.00 82.31 82 GLY A N 1
ATOM 654 C CA . GLY A 1 82 ? 11.109 9.488 -14.175 1.00 82.31 82 GLY A CA 1
ATOM 655 C C . GLY A 1 82 ? 10.489 8.294 -13.441 1.00 82.31 82 GLY A C 1
ATOM 656 O O . GLY A 1 82 ? 11.103 7.241 -13.453 1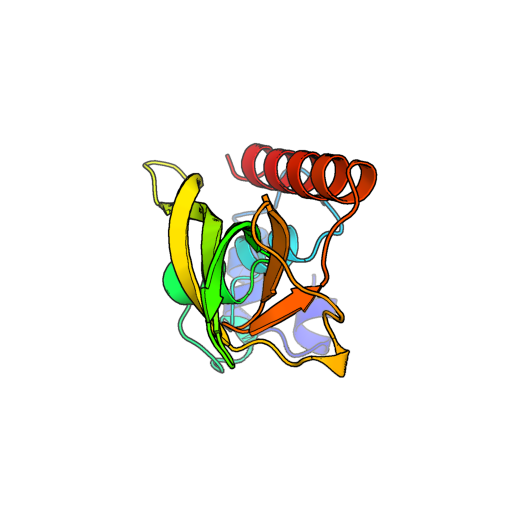.00 82.31 82 GLY A O 1
ATOM 657 N N . GLY A 1 83 ? 9.289 8.397 -12.846 1.00 88.38 83 GLY A N 1
ATOM 658 C CA . GLY A 1 83 ? 8.661 7.229 -12.210 1.00 88.38 83 GLY A CA 1
ATOM 659 C C . GLY A 1 83 ? 7.610 7.561 -11.152 1.00 88.38 83 GLY A C 1
ATOM 660 O O . GLY A 1 83 ? 6.739 8.414 -11.357 1.00 88.38 83 GLY A O 1
ATOM 661 N N . TYR A 1 84 ? 7.693 6.877 -10.011 1.00 92.69 84 TYR A N 1
ATOM 662 C CA . TYR A 1 84 ? 6.759 6.999 -8.891 1.00 92.69 84 TYR A CA 1
ATOM 663 C C . TYR A 1 84 ? 7.511 7.205 -7.576 1.00 92.69 84 TYR A C 1
ATOM 665 O O . TYR A 1 84 ? 8.586 6.651 -7.378 1.00 92.69 84 TYR A O 1
ATOM 673 N N . LYS A 1 85 ? 6.925 7.973 -6.654 1.00 94.00 85 LYS A N 1
ATOM 674 C CA . LYS A 1 85 ? 7.408 8.074 -5.268 1.00 94.00 85 LYS A CA 1
ATOM 675 C C . LYS A 1 85 ? 6.286 7.811 -4.279 1.00 94.00 85 LYS A C 1
ATOM 677 O O . LYS A 1 85 ? 5.127 8.116 -4.579 1.00 94.00 85 LYS A O 1
ATOM 682 N N . ARG A 1 86 ? 6.636 7.316 -3.088 1.00 95.56 86 ARG A N 1
ATOM 683 C CA . ARG A 1 86 ? 5.684 7.235 -1.980 1.00 95.56 86 ARG A CA 1
ATOM 684 C C . ARG A 1 86 ? 5.227 8.626 -1.543 1.00 95.56 86 ARG A C 1
ATOM 686 O O . ARG A 1 86 ? 5.945 9.625 -1.635 1.00 95.56 86 ARG A O 1
ATOM 693 N N . THR A 1 87 ? 3.986 8.682 -1.100 1.00 97.38 87 THR A N 1
ATOM 694 C CA . THR A 1 87 ? 3.330 9.848 -0.527 1.00 97.38 87 THR A CA 1
ATOM 695 C C . THR A 1 87 ? 2.274 9.376 0.453 1.00 97.38 87 THR A C 1
ATOM 697 O O . THR A 1 87 ? 1.785 8.253 0.343 1.00 97.38 87 THR A O 1
ATOM 700 N N . LEU A 1 88 ? 1.901 10.250 1.375 1.00 98.12 88 LEU A N 1
ATOM 701 C CA . LEU A 1 88 ? 0.752 10.034 2.235 1.00 98.12 88 LEU A CA 1
ATOM 702 C C . LEU A 1 88 ? -0.496 10.631 1.584 1.00 98.12 88 LEU A C 1
ATOM 704 O O . LEU A 1 88 ? -0.436 11.735 1.037 1.00 98.12 88 LEU A O 1
ATOM 708 N N . ILE A 1 89 ? -1.590 9.872 1.595 1.00 97.81 89 ILE A N 1
ATOM 709 C CA . ILE A 1 89 ? -2.918 10.301 1.144 1.00 97.81 89 ILE A CA 1
ATOM 710 C C . ILE A 1 89 ? -3.930 9.803 2.170 1.00 97.81 89 ILE A C 1
ATOM 712 O O . ILE A 1 89 ? -3.989 8.603 2.439 1.00 97.81 89 ILE A O 1
ATOM 716 N N . THR A 1 90 ? -4.726 10.718 2.716 1.00 98.31 90 THR A N 1
ATOM 717 C CA . THR A 1 90 ? -5.822 10.382 3.626 1.00 98.31 90 THR A CA 1
ATOM 718 C C . THR A 1 90 ? -7.101 10.146 2.836 1.00 98.31 90 THR A C 1
ATOM 720 O O . THR A 1 90 ? -7.549 11.014 2.091 1.00 98.31 90 THR A O 1
ATOM 723 N N . GLU A 1 91 ? -7.699 8.972 3.011 1.00 98.06 91 GLU A N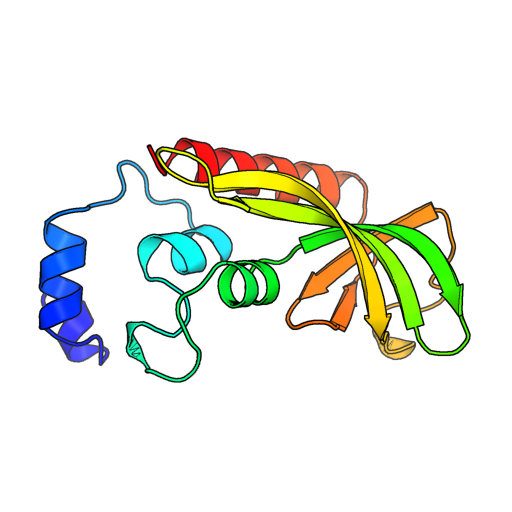 1
ATOM 724 C CA . GLU A 1 91 ? -8.927 8.556 2.332 1.00 98.06 91 GLU A CA 1
ATOM 725 C C . GLU A 1 91 ? -9.827 7.763 3.291 1.00 98.06 91 GLU A C 1
ATOM 727 O O . GLU A 1 91 ? -9.389 7.296 4.342 1.00 98.06 91 GLU A O 1
ATOM 732 N N . THR A 1 92 ? -11.107 7.624 2.940 1.00 98.38 92 THR A N 1
ATOM 733 C CA . THR A 1 92 ? -12.080 6.843 3.717 1.00 98.38 92 THR A CA 1
ATOM 734 C C . THR A 1 92 ? -12.412 5.556 2.985 1.00 98.38 92 THR A C 1
ATOM 736 O O . THR A 1 92 ? -12.783 5.601 1.813 1.00 98.38 92 THR A O 1
ATOM 739 N N . PHE A 1 93 ? -12.344 4.425 3.686 1.00 98.12 93 PHE A N 1
ATOM 740 C CA . PHE A 1 93 ? -12.627 3.116 3.104 1.00 98.12 93 PHE A CA 1
ATOM 741 C C . PHE A 1 93 ? -13.630 2.322 3.930 1.00 98.12 93 PHE A C 1
ATOM 743 O O . PHE A 1 93 ? -13.625 2.425 5.161 1.00 98.12 93 PHE A O 1
ATOM 750 N N . PRO A 1 94 ? -14.473 1.507 3.277 1.00 98.00 94 PRO A N 1
ATOM 751 C CA . PRO A 1 94 ? -15.231 0.475 3.957 1.00 98.00 94 PRO A CA 1
ATOM 752 C C . PRO A 1 94 ? -14.305 -0.574 4.579 1.00 98.00 94 PRO A C 1
ATOM 754 O O . PRO A 1 94 ? -13.206 -0.853 4.088 1.00 98.00 94 PRO A O 1
ATOM 757 N N . PHE A 1 95 ? -14.792 -1.187 5.653 1.00 97.50 95 PHE A N 1
ATOM 758 C CA . PHE A 1 95 ? -14.201 -2.388 6.226 1.00 97.50 95 PHE A CA 1
ATOM 759 C C . PHE A 1 95 ? -15.283 -3.433 6.495 1.00 97.50 95 PHE A C 1
ATOM 761 O O . PHE A 1 95 ? -16.462 -3.111 6.650 1.00 97.50 95 PHE A O 1
ATOM 768 N N . VAL A 1 96 ? -14.866 -4.695 6.525 1.00 96.25 96 VAL A N 1
ATOM 769 C CA . VAL A 1 96 ? -15.700 -5.820 6.950 1.00 96.25 96 VAL A CA 1
ATOM 770 C C . VAL A 1 96 ? -15.169 -6.268 8.302 1.00 96.25 96 VAL A C 1
ATOM 772 O O . VAL A 1 96 ? -13.987 -6.577 8.418 1.00 96.25 96 VAL A O 1
ATOM 775 N N . GLU A 1 97 ? -16.028 -6.300 9.318 1.00 93.12 97 GLU A N 1
ATOM 776 C CA . GLU A 1 97 ? -15.646 -6.647 10.695 1.00 93.12 97 GLU A CA 1
ATOM 777 C C . GLU A 1 97 ? -14.960 -8.018 10.780 1.00 93.12 97 GLU A C 1
ATOM 779 O O . GLU A 1 97 ? -13.962 -8.165 11.469 1.00 93.12 97 GLU A O 1
ATOM 784 N N . GLY A 1 98 ? -15.397 -8.993 9.976 1.00 94.62 98 GLY A N 1
ATOM 785 C CA . GLY A 1 98 ? -14.748 -10.306 9.900 1.00 94.62 98 GLY A CA 1
ATOM 786 C C . GLY A 1 98 ? -13.326 -10.307 9.316 1.00 94.62 98 GLY A C 1
ATOM 787 O O . GLY A 1 98 ? -12.607 -11.282 9.501 1.00 94.62 98 GLY A O 1
ATOM 788 N N . PHE A 1 99 ? -12.903 -9.254 8.608 1.00 95.69 99 PHE A N 1
ATOM 789 C CA . PHE A 1 99 ? -11.529 -9.121 8.095 1.00 95.69 99 PHE A CA 1
ATOM 790 C C . PHE A 1 99 ? -10.611 -8.400 9.081 1.00 95.69 99 PHE A C 1
ATOM 792 O O . PHE A 1 99 ? -9.422 -8.699 9.172 1.00 95.69 99 PHE A O 1
ATOM 799 N N . VAL A 1 100 ? -11.168 -7.432 9.803 1.00 96.44 100 VAL A N 1
ATOM 800 C CA . VAL A 1 100 ? -10.449 -6.579 10.749 1.00 96.44 100 VAL A CA 1
ATOM 801 C C . VAL A 1 100 ? -11.262 -6.459 12.039 1.00 96.44 100 VAL A C 1
ATOM 803 O O . VAL A 1 100 ? -11.849 -5.405 12.297 1.00 96.44 100 VAL A O 1
ATOM 806 N N . PRO A 1 101 ? -11.345 -7.546 12.830 1.00 93.94 101 PRO A N 1
ATOM 807 C CA . PRO A 1 101 ? -12.041 -7.500 14.107 1.00 93.94 101 PRO A CA 1
ATOM 808 C C . PRO A 1 101 ? -11.360 -6.467 15.010 1.00 93.94 101 PRO A C 1
ATOM 810 O O . PRO A 1 101 ? -10.137 -6.329 14.990 1.00 93.94 101 PRO A O 1
ATOM 813 N N . ASP A 1 102 ? -12.164 -5.717 15.762 1.00 94.06 102 ASP A N 1
ATOM 814 C CA . ASP A 1 102 ? -11.700 -4.713 16.729 1.00 94.06 102 ASP A CA 1
ATOM 815 C C . ASP A 1 102 ? -10.850 -3.565 16.149 1.00 94.06 102 ASP A C 1
ATOM 817 O O . ASP A 1 102 ? -10.043 -2.959 16.859 1.00 94.06 102 ASP A O 1
ATOM 821 N N . LEU A 1 103 ? -11.056 -3.229 14.868 1.00 97.81 103 LEU A N 1
ATOM 822 C CA . LEU A 1 103 ? -10.408 -2.089 14.215 1.00 97.81 103 LEU A CA 1
ATOM 823 C C . LEU A 1 103 ? -10.557 -0.803 15.043 1.00 97.81 103 LEU A C 1
ATOM 825 O O . LEU A 1 103 ? -11.671 -0.319 15.267 1.00 97.81 103 LEU A O 1
ATOM 829 N N . LYS A 1 104 ? -9.432 -0.191 15.419 1.00 98.00 104 LYS A N 1
ATOM 830 C CA . LYS A 1 104 ? -9.407 1.029 16.237 1.00 98.00 104 LYS A CA 1
ATOM 831 C C . LYS A 1 104 ? -8.481 2.102 15.676 1.00 98.00 104 LYS A C 1
ATOM 833 O O . LYS A 1 104 ? -7.608 1.870 14.842 1.00 98.00 104 LYS A O 1
ATOM 838 N N . VAL A 1 105 ? -8.682 3.325 16.162 1.00 98.62 105 VAL A N 1
ATOM 839 C CA . VAL A 1 105 ? -7.780 4.447 15.879 1.00 98.62 105 VAL A CA 1
ATOM 840 C C . VAL A 1 105 ? -6.382 4.100 16.380 1.00 98.62 105 VAL A C 1
ATOM 842 O O . VAL A 1 105 ? -6.214 3.645 17.509 1.00 98.62 105 VAL A O 1
ATOM 845 N N . GLY A 1 106 ? -5.379 4.342 15.541 1.00 98.38 106 GLY A N 1
ATOM 846 C CA . GLY A 1 106 ? -3.989 4.020 15.840 1.00 98.38 106 GLY A CA 1
ATOM 847 C C . GLY A 1 106 ? -3.468 2.771 15.138 1.00 98.38 106 GLY A C 1
ATOM 848 O O . GLY A 1 106 ? -2.265 2.720 14.880 1.00 98.38 106 GLY A O 1
ATOM 849 N N . ASP A 1 107 ? -4.345 1.834 14.767 1.00 98.56 107 ASP A N 1
ATOM 850 C CA . ASP A 1 107 ? -3.956 0.641 14.015 1.00 98.56 107 ASP A CA 1
ATOM 851 C C . ASP A 1 107 ? -3.372 1.025 12.656 1.00 98.56 107 ASP A C 1
ATOM 853 O O . ASP A 1 107 ? -3.788 2.005 12.032 1.00 98.56 107 ASP A O 1
ATOM 857 N N . THR A 1 108 ? -2.426 0.229 12.166 1.00 98.69 108 THR A N 1
ATOM 858 C CA . THR A 1 108 ? -1.986 0.318 10.773 1.00 98.69 108 THR A CA 1
ATOM 859 C C . THR A 1 108 ? -2.659 -0.786 9.981 1.00 98.69 108 THR A C 1
ATOM 861 O O . THR A 1 108 ? -2.562 -1.955 10.336 1.00 98.69 108 THR A O 1
ATOM 864 N N . VAL A 1 109 ? -3.346 -0.424 8.904 1.00 98.62 109 VAL A N 1
ATOM 865 C CA . VAL A 1 109 ? -4.106 -1.363 8.077 1.00 98.62 109 VAL A CA 1
ATOM 866 C C . VAL A 1 109 ? -3.616 -1.380 6.645 1.00 98.62 109 VAL A C 1
ATOM 868 O O . VAL A 1 109 ? -2.987 -0.429 6.185 1.00 98.62 109 VAL A O 1
ATOM 871 N N . THR A 1 110 ? -3.962 -2.445 5.926 1.00 98.19 110 THR A N 1
ATOM 872 C CA . THR A 1 110 ? -3.852 -2.511 4.468 1.00 98.19 110 THR A CA 1
ATOM 873 C C . THR A 1 110 ? -5.159 -2.163 3.782 1.00 98.19 110 THR A C 1
ATOM 875 O O . THR A 1 110 ? -6.244 -2.524 4.245 1.00 98.19 110 THR A O 1
ATOM 878 N N . VAL A 1 111 ? -5.031 -1.509 2.631 1.00 98.19 111 VAL A N 1
ATOM 879 C CA . VAL A 1 111 ? -6.120 -1.242 1.698 1.00 98.19 111 VAL A CA 1
ATOM 880 C C . VAL A 1 111 ? -5.746 -1.796 0.331 1.00 98.19 111 VAL A C 1
ATOM 882 O O . VAL A 1 111 ? -4.680 -1.492 -0.206 1.00 98.19 111 VAL A O 1
ATOM 885 N N . HIS A 1 112 ? -6.644 -2.593 -0.238 1.00 96.12 112 HIS A N 1
ATOM 886 C CA . HIS A 1 112 ? -6.532 -3.124 -1.591 1.00 96.12 112 HIS A CA 1
ATOM 887 C C . HIS A 1 112 ? -7.918 -3.088 -2.236 1.00 96.12 112 HIS A C 1
ATOM 889 O O . HIS A 1 112 ? -8.904 -3.422 -1.584 1.00 96.12 112 HIS A O 1
ATOM 895 N N . TRP A 1 113 ? -8.014 -2.608 -3.478 1.00 93.69 113 TRP A N 1
ATOM 896 C CA . TRP A 1 113 ? -9.295 -2.393 -4.167 1.00 93.69 113 TRP A CA 1
ATOM 897 C C . TRP A 1 113 ? -10.326 -1.595 -3.353 1.00 93.69 113 TRP A C 1
ATOM 899 O O . TRP A 1 113 ? -11.494 -1.963 -3.265 1.00 93.69 113 TRP A O 1
ATOM 909 N N . LYS A 1 114 ? -9.886 -0.471 -2.767 1.00 95.31 114 LYS A N 1
ATOM 910 C CA . LYS A 1 114 ? -10.724 0.443 -1.965 1.00 95.31 114 LYS A CA 1
ATOM 911 C C . LYS A 1 114 ? -11.423 -0.239 -0.773 1.00 95.31 114 LYS A C 1
ATOM 913 O O . LYS A 1 114 ? -12.455 0.238 -0.317 1.00 95.31 114 LYS A O 1
ATOM 918 N N . GLN A 1 115 ? -10.848 -1.316 -0.250 1.00 97.62 115 GLN A N 1
ATOM 919 C CA . GLN A 1 115 ? -11.366 -2.071 0.887 1.00 97.62 115 GLN A CA 1
ATOM 920 C C . GLN A 1 115 ? -10.257 -2.248 1.924 1.00 97.62 115 GLN A C 1
ATOM 922 O O . GLN A 1 115 ? -9.129 -2.586 1.566 1.00 97.62 115 GLN A O 1
ATOM 927 N N . ILE A 1 116 ? -10.569 -2.041 3.205 1.00 98.31 116 ILE A N 1
ATOM 928 C CA . ILE A 1 116 ? -9.663 -2.418 4.298 1.00 98.31 116 ILE A CA 1
ATOM 929 C C . ILE A 1 116 ? -9.691 -3.941 4.437 1.00 98.31 116 ILE A C 1
ATOM 931 O O . ILE A 1 116 ? -10.769 -4.533 4.556 1.00 98.31 116 ILE A O 1
ATOM 935 N N . VAL A 1 117 ? -8.509 -4.562 4.404 1.00 97.25 117 VAL A N 1
ATOM 936 C CA . VAL A 1 117 ? -8.369 -6.028 4.341 1.00 97.25 117 VAL A CA 1
ATOM 937 C C . VAL A 1 117 ? -7.764 -6.618 5.608 1.00 97.25 117 VAL A C 1
ATOM 939 O O . VAL A 1 117 ? -8.157 -7.704 6.012 1.00 97.25 117 VAL A O 1
ATOM 942 N N . LYS A 1 118 ? -6.794 -5.940 6.228 1.00 97.81 118 LYS A N 1
ATOM 943 C CA . LYS A 1 118 ? -6.043 -6.505 7.356 1.00 97.81 118 LYS A CA 1
ATOM 944 C C . LYS A 1 118 ? -5.422 -5.421 8.235 1.00 97.81 118 LYS A C 1
ATOM 946 O O . LYS A 1 118 ? -4.912 -4.440 7.694 1.00 97.81 118 LYS A O 1
ATOM 951 N N . ILE A 1 119 ? -5.401 -5.645 9.552 1.00 98.56 119 ILE A N 1
ATOM 952 C CA . ILE A 1 119 ? -4.554 -4.928 10.523 1.00 98.56 119 ILE A CA 1
ATOM 953 C C . ILE A 1 119 ? -3.154 -5.554 10.499 1.00 98.56 119 ILE A C 1
ATOM 955 O O . ILE A 1 119 ? -3.019 -6.775 10.572 1.00 98.56 119 ILE A O 1
ATOM 959 N N . LEU A 1 120 ? -2.125 -4.725 10.347 1.00 98.12 120 LEU A N 1
ATOM 960 C CA . LEU A 1 120 ? -0.736 -5.151 10.203 1.00 98.12 120 LEU A CA 1
ATOM 961 C C . LEU A 1 120 ? 0.003 -5.180 11.539 1.00 98.12 120 LEU A C 1
ATOM 963 O O . LEU A 1 120 ? -0.172 -4.287 12.369 1.00 98.12 120 LEU A O 1
ATOM 967 N N . SER A 1 121 ? 0.894 -6.161 11.694 1.00 98.25 121 SER A N 1
ATOM 968 C CA . SER A 1 121 ? 1.931 -6.128 12.730 1.00 98.25 121 SER A CA 1
ATOM 969 C C . SER A 1 121 ? 3.103 -5.221 12.331 1.00 98.25 121 SER A C 1
ATOM 971 O O . SER A 1 121 ? 3.265 -4.870 11.161 1.00 98.25 121 SER A O 1
ATOM 973 N N . GLU A 1 122 ? 3.961 -4.871 13.291 1.00 97.75 122 GLU A N 1
ATOM 974 C CA . GLU A 1 122 ? 5.170 -4.069 13.043 1.00 97.75 122 GLU A CA 1
ATOM 975 C C . GLU A 1 122 ? 6.092 -4.716 11.999 1.00 97.75 122 GLU A C 1
ATOM 977 O O . GLU A 1 122 ? 6.482 -4.064 11.031 1.00 97.75 122 GLU A O 1
ATOM 982 N N . GLU A 1 123 ? 6.337 -6.023 12.115 1.00 98.12 123 GLU A N 1
ATOM 983 C CA . GLU A 1 123 ? 7.136 -6.788 11.150 1.00 98.12 123 GLU A CA 1
ATOM 984 C C . GLU A 1 123 ? 6.547 -6.718 9.729 1.00 98.12 123 GLU A C 1
ATOM 986 O O . GLU A 1 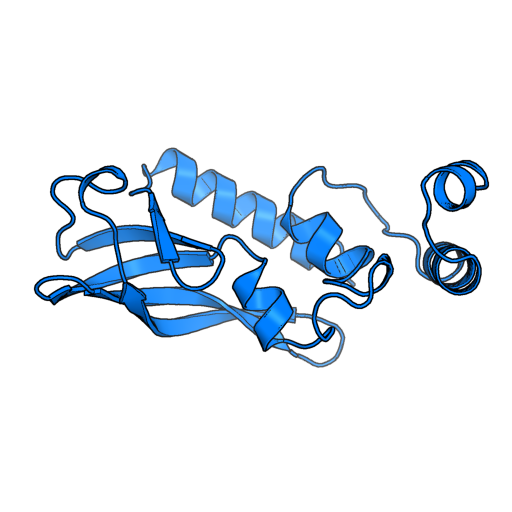123 ? 7.271 -6.621 8.734 1.00 98.12 123 GLU A O 1
ATOM 991 N N . GLU A 1 124 ? 5.219 -6.754 9.599 1.00 97.94 124 GLU A N 1
ATOM 992 C CA . GLU A 1 124 ? 4.572 -6.649 8.293 1.00 97.94 124 GLU A CA 1
ATOM 993 C C . GLU A 1 124 ? 4.689 -5.245 7.706 1.00 97.94 124 GLU A C 1
ATOM 995 O O . GLU A 1 124 ? 4.902 -5.115 6.498 1.00 97.94 124 GLU A O 1
ATOM 1000 N N . ILE A 1 125 ? 4.597 -4.207 8.544 1.00 98.12 125 ILE A N 1
ATOM 1001 C CA . ILE A 1 125 ? 4.811 -2.811 8.144 1.00 98.12 125 ILE A CA 1
ATOM 1002 C C . ILE A 1 125 ? 6.244 -2.625 7.637 1.00 98.12 125 ILE A C 1
ATOM 1004 O O . ILE A 1 125 ? 6.448 -2.017 6.582 1.00 98.12 125 ILE A O 1
ATOM 1008 N N . GLU A 1 126 ? 7.235 -3.174 8.338 1.00 97.81 126 GLU A N 1
ATOM 1009 C CA . GLU A 1 126 ? 8.638 -3.133 7.919 1.00 97.81 126 GLU A CA 1
ATOM 1010 C C . GLU A 1 126 ? 8.831 -3.821 6.567 1.00 97.81 126 GLU A C 1
ATOM 1012 O O . GLU A 1 126 ? 9.378 -3.226 5.633 1.00 97.81 126 GLU A O 1
ATOM 1017 N N . LYS A 1 127 ? 8.313 -5.045 6.415 1.00 97.00 127 LYS A N 1
ATOM 1018 C CA . LYS A 1 127 ? 8.444 -5.823 5.177 1.00 97.00 127 LYS A CA 1
ATOM 1019 C C . LYS A 1 127 ? 7.745 -5.159 3.997 1.00 97.00 127 LYS A C 1
ATOM 1021 O O . LYS A 1 127 ? 8.351 -5.047 2.930 1.00 97.00 127 LYS A O 1
ATOM 1026 N N . ILE A 1 128 ? 6.490 -4.725 4.146 1.00 96.38 128 ILE A N 1
ATOM 1027 C CA . ILE A 1 128 ? 5.747 -4.108 3.036 1.00 96.38 128 ILE A CA 1
ATOM 1028 C C . ILE A 1 128 ? 6.394 -2.791 2.607 1.00 96.38 128 ILE A C 1
ATOM 1030 O O . ILE A 1 128 ? 6.485 -2.516 1.408 1.00 96.38 128 ILE A O 1
ATOM 1034 N N . THR A 1 129 ? 6.916 -2.023 3.567 1.00 96.81 129 THR A N 1
ATOM 1035 C CA . THR A 1 129 ? 7.645 -0.782 3.299 1.00 96.81 129 THR A CA 1
ATOM 1036 C C . THR A 1 129 ? 8.938 -1.074 2.551 1.00 96.81 129 THR A C 1
ATOM 1038 O O . THR A 1 129 ? 9.131 -0.560 1.449 1.00 96.81 129 THR A O 1
ATOM 1041 N N . PHE A 1 130 ? 9.777 -1.959 3.094 1.00 96.25 130 PHE A N 1
ATOM 1042 C CA . PHE A 1 130 ? 11.055 -2.336 2.499 1.00 96.25 130 PHE A CA 1
ATOM 1043 C C . PHE A 1 130 ? 10.887 -2.836 1.062 1.00 96.25 130 PHE A C 1
ATOM 1045 O O . PHE A 1 130 ? 11.549 -2.355 0.144 1.00 96.25 130 PHE A O 1
ATOM 1052 N N . TRP A 1 131 ? 9.970 -3.779 0.839 1.00 95.25 131 TRP A N 1
ATOM 1053 C CA . TRP A 1 131 ? 9.768 -4.359 -0.485 1.00 95.25 131 TRP A CA 1
ATOM 1054 C C . TRP A 1 131 ? 9.146 -3.383 -1.477 1.00 95.25 131 TRP A C 1
ATOM 1056 O O . TRP A 1 131 ? 9.492 -3.426 -2.658 1.00 95.25 131 TRP A O 1
ATOM 1066 N N . THR A 1 132 ? 8.268 -2.489 -1.018 1.00 95.00 132 THR A N 1
ATOM 1067 C CA . THR A 1 132 ? 7.754 -1.401 -1.856 1.00 95.00 132 THR A CA 1
ATOM 1068 C C . THR A 1 132 ? 8.889 -0.491 -2.303 1.00 95.00 132 THR A C 1
ATOM 1070 O O . THR A 1 132 ? 9.008 -0.217 -3.496 1.00 95.00 132 THR A O 1
ATOM 1073 N N . ASP A 1 133 ? 9.762 -0.083 -1.383 1.00 93.94 133 ASP A N 1
ATOM 1074 C CA . ASP A 1 133 ? 10.895 0.786 -1.701 1.00 93.94 133 ASP A CA 1
ATOM 1075 C C . ASP A 1 133 ? 11.875 0.096 -2.659 1.00 93.94 133 ASP A C 1
ATOM 1077 O O . ASP A 1 133 ? 12.269 0.697 -3.655 1.00 93.94 133 ASP A O 1
ATOM 1081 N N . LYS A 1 134 ? 12.160 -1.202 -2.476 1.00 93.19 134 LYS A N 1
ATOM 1082 C CA . LYS A 1 134 ? 12.974 -1.973 -3.433 1.00 93.19 134 LYS A CA 1
ATOM 1083 C C . LYS A 1 134 ? 12.376 -2.046 -4.831 1.00 93.19 134 LYS A C 1
ATOM 1085 O O . LYS A 1 134 ? 13.123 -2.002 -5.807 1.00 93.19 134 LYS A O 1
ATOM 1090 N N . VAL A 1 135 ? 11.053 -2.145 -4.953 1.00 92.00 135 VAL A N 1
ATOM 1091 C CA . VAL A 1 135 ? 10.402 -2.081 -6.267 1.00 92.00 135 VAL A CA 1
ATOM 1092 C C . VAL A 1 135 ? 10.549 -0.691 -6.872 1.00 92.00 135 VAL A C 1
ATOM 1094 O O . VAL A 1 135 ? 10.915 -0.592 -8.039 1.00 92.00 135 VAL A O 1
ATOM 1097 N N . LEU A 1 136 ? 10.312 0.374 -6.107 1.00 91.00 136 LEU A N 1
ATOM 1098 C CA . LEU A 1 136 ? 10.439 1.742 -6.613 1.00 91.00 136 LEU A CA 1
ATOM 1099 C C . LEU A 1 136 ? 11.878 2.070 -7.034 1.00 91.00 136 LEU A C 1
ATOM 1101 O O . LEU A 1 136 ? 12.065 2.658 -8.091 1.00 91.00 136 LEU A O 1
ATOM 1105 N N . GLU A 1 137 ? 12.883 1.618 -6.279 1.00 88.75 137 GLU A N 1
ATOM 1106 C CA . GLU A 1 137 ? 14.307 1.721 -6.639 1.00 88.75 137 GLU A CA 1
ATOM 1107 C C . GLU A 1 137 ? 14.649 0.969 -7.937 1.00 88.75 137 GLU A C 1
ATOM 1109 O O . GLU A 1 137 ? 15.564 1.361 -8.653 1.00 88.75 137 GLU A O 1
ATOM 1114 N N . SER A 1 138 ? 13.936 -0.121 -8.246 1.00 84.62 138 SER A N 1
ATOM 1115 C CA . SER A 1 138 ? 14.160 -0.894 -9.477 1.00 84.62 138 SER A CA 1
ATOM 1116 C C . SER A 1 138 ? 13.567 -0.243 -10.729 1.00 84.62 138 SER A C 1
ATOM 1118 O O . SER A 1 138 ? 13.904 -0.649 -11.842 1.00 84.62 138 SER A O 1
ATOM 1120 N N . ILE A 1 139 ? 12.683 0.743 -10.545 1.00 75.94 139 ILE A N 1
ATOM 1121 C CA . ILE A 1 139 ? 11.998 1.475 -11.609 1.00 75.94 139 ILE A CA 1
ATOM 1122 C C . ILE A 1 139 ? 12.714 2.820 -11.757 1.00 75.94 139 ILE A C 1
ATOM 1124 O O . ILE A 1 139 ? 12.271 3.845 -11.241 1.00 75.94 139 ILE A O 1
ATOM 1128 N N . GLY A 1 140 ? 13.864 2.775 -12.425 1.00 60.44 140 GLY A N 1
ATOM 1129 C CA . GLY A 1 140 ? 14.752 3.905 -12.693 1.00 60.44 140 GLY A CA 1
ATOM 1130 C C . GLY A 1 140 ? 15.712 3.558 -13.814 1.00 60.44 140 GLY A C 1
ATOM 1131 O O . GLY A 1 140 ? 16.534 2.638 -13.601 1.00 60.44 140 GLY A O 1
#

pLDDT: mean 90.7, std 8.32, range [60.44, 98.75]

Radius of gyration: 16.66 Å; chains: 1; bounding box: 37×32×46 Å

Organism: NCBI:txid1619123

Sequence (140 aa):
MNFFVKQGVPEWFVAELKKSKPNKFIPTHLFQVLHVGVGRASGSVPYNLESINNCMIRWGKVEKVNRKTAVVNLNSLKKVRGGYKRTLITETFPFVEGFVPDLKVGDTVTVHWKQIVKILSEEEIEKITFWTDKVLESIG